Protein AF-A0A3D5KCJ1-F1 (afdb_monomer)

Mean predicted aligned error: 6.02 Å

Secondary structure (DSSP, 8-state):
-HHHHHHHHHHH-TT-SEEEEE-SS-EEEEE-TTS-EEEEPPP-TTSSSHHHHHHHHHTTS-HHHHHHHHHT---------S-HHHHHHHHHHHHHTT-

Radius of gyration: 19.07 Å; Cα contacts (8 Å, |Δi|>4): 95; chains: 1; bounding box: 41×24×51 Å

Nearest PDB structures (foldseek):
  1hux-assembly1_B  TM=5.803E-01  e=1.273E-05  Acidaminococcus fermentans
  5vni-assembly1_C  TM=2.608E-01  e=8.353E-01  Mus musculus
  9c3c-assembly1_n  TM=2.362E-01  e=4.400E-01  Oryctolagus cuniculus
  1ifq-assembly1_A  TM=3.107E-01  e=7.388E+00  Mus musculus
  5vnj-assembly1_C  TM=2.805E-01  e=4.717E+00  Mus musculus

Sequence (99 aa):
EVIACTHTVESYIPQTDVVIELGGEDAKITYFSGGLEQRMNGTCAGGTGAFIDQMAGLLQTDASGLNELAKSFKVIYPIASRCGVFAKTDIQPLINEGA

pLDDT: mean 88.86, std 6.13, range [71.94, 97.75]

Structure (mmCIF, N/CA/C/O backbone):
data_AF-A0A3D5KCJ1-F1
#
_entry.id   AF-A0A3D5KCJ1-F1
#
loop_
_atom_site.group_PDB
_atom_site.id
_atom_site.type_symbol
_atom_site.label_atom_id
_atom_site.label_alt_id
_atom_site.label_comp_id
_atom_site.label_asym_id
_atom_site.label_entity_id
_atom_site.label_seq_id
_atom_site.pdbx_PDB_ins_code
_atom_site.Cartn_x
_atom_site.Cartn_y
_atom_site.Cartn_z
_atom_site.occupancy
_atom_site.B_iso_or_equiv
_atom_site.auth_seq_id
_atom_site.auth_comp_id
_atom_site.auth_asym_id
_atom_site.auth_atom_id
_atom_site.pdbx_PDB_model_num
ATOM 1 N N . GLU A 1 1 ? -6.258 12.892 14.277 1.00 77.38 1 GLU A N 1
ATOM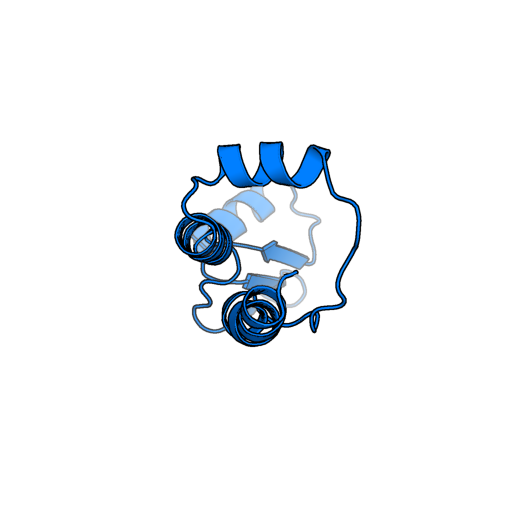 2 C CA . GLU A 1 1 ? -6.867 11.772 13.530 1.00 77.38 1 GLU A CA 1
ATOM 3 C C . GLU A 1 1 ? -7.410 10.685 14.453 1.00 77.38 1 GLU A C 1
ATOM 5 O O . GLU A 1 1 ? -8.613 10.485 14.464 1.00 77.38 1 GLU A O 1
ATOM 10 N N . VAL A 1 2 ? -6.571 10.058 15.285 1.00 83.88 2 VAL A N 1
ATOM 11 C CA . VAL A 1 2 ? -6.955 8.930 16.160 1.00 83.88 2 VAL A CA 1
ATOM 12 C C . VAL A 1 2 ? -8.209 9.200 17.006 1.00 83.88 2 VAL A C 1
ATOM 14 O O . VAL A 1 2 ? -9.176 8.459 16.906 1.00 83.88 2 VAL A O 1
ATOM 17 N N . ILE A 1 3 ? -8.251 10.312 17.751 1.00 89.44 3 ILE A N 1
ATOM 18 C CA . ILE A 1 3 ? -9.416 10.686 18.582 1.00 89.44 3 ILE A CA 1
ATOM 19 C C . ILE A 1 3 ? -10.697 10.824 17.743 1.00 89.44 3 ILE A C 1
ATOM 21 O O . ILE A 1 3 ? -11.771 10.412 18.172 1.00 89.44 3 ILE A O 1
ATOM 25 N N . ALA A 1 4 ? -10.590 11.388 16.537 1.00 92.94 4 ALA A N 1
ATOM 26 C CA . ALA A 1 4 ? -11.738 11.560 15.651 1.00 92.94 4 ALA A CA 1
ATOM 27 C C . ALA A 1 4 ? -12.249 10.208 15.127 1.00 92.94 4 ALA A C 1
ATOM 29 O O . ALA A 1 4 ? -13.461 10.003 15.053 1.00 92.94 4 ALA A O 1
ATOM 30 N N . CYS A 1 5 ? -11.340 9.278 14.814 1.00 92.50 5 CYS A N 1
ATOM 31 C CA . CYS A 1 5 ? -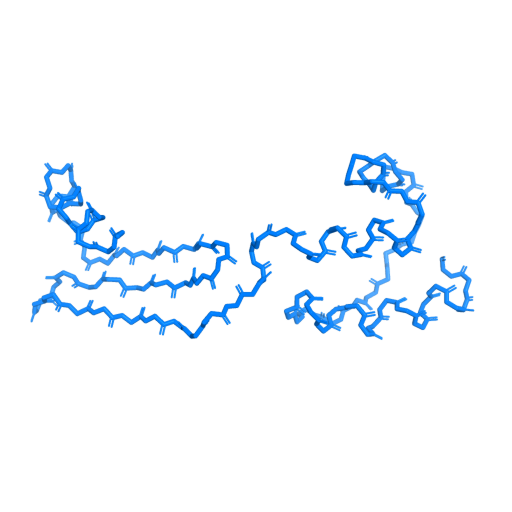11.691 7.917 14.417 1.00 92.50 5 CYS A CA 1
ATOM 32 C C . CYS A 1 5 ? -12.377 7.170 15.569 1.00 92.50 5 CYS A C 1
ATOM 34 O O . CYS A 1 5 ? -13.485 6.669 15.391 1.00 92.50 5 CYS A O 1
ATOM 36 N N . THR A 1 6 ? -11.797 7.207 16.775 1.00 92.94 6 THR A N 1
ATOM 37 C CA . THR A 1 6 ? -12.391 6.633 17.995 1.00 92.94 6 THR A CA 1
ATOM 38 C C . THR A 1 6 ? -13.809 7.153 18.229 1.00 92.94 6 THR A C 1
ATOM 40 O O . THR A 1 6 ? -14.742 6.359 18.299 1.00 92.94 6 THR A O 1
ATOM 43 N N . HIS A 1 7 ? -13.999 8.476 18.240 1.00 94.75 7 HIS A N 1
ATOM 44 C CA . HIS A 1 7 ? -15.317 9.078 18.454 1.00 94.75 7 HIS A CA 1
ATOM 45 C C . HIS A 1 7 ? -16.325 8.685 17.360 1.00 94.75 7 HIS A C 1
ATOM 47 O O . HIS A 1 7 ? -17.510 8.490 17.632 1.00 94.75 7 HIS A O 1
ATOM 53 N N . THR A 1 8 ? -15.879 8.572 16.106 1.00 96.00 8 THR A N 1
ATOM 54 C CA . THR A 1 8 ? -16.734 8.139 14.988 1.00 96.00 8 THR A CA 1
ATOM 55 C C . THR A 1 8 ? -17.194 6.697 15.187 1.00 96.00 8 THR A C 1
ATOM 57 O O . THR A 1 8 ? -18.379 6.403 15.048 1.00 96.00 8 THR A O 1
ATOM 60 N N . VAL A 1 9 ? -16.279 5.804 15.558 1.00 95.31 9 VAL A N 1
ATOM 61 C CA . VAL A 1 9 ? -16.572 4.384 15.787 1.00 95.31 9 VAL A CA 1
ATOM 62 C C . VAL A 1 9 ? -17.556 4.224 16.944 1.00 95.31 9 VAL A C 1
ATOM 64 O O . VAL A 1 9 ? -18.581 3.571 16.777 1.00 95.31 9 VAL A O 1
ATOM 67 N N . GLU A 1 10 ? -17.322 4.905 18.067 1.00 93.50 10 GLU A N 1
ATOM 68 C CA . GLU A 1 10 ? -18.232 4.897 19.221 1.00 93.50 10 GLU A CA 1
ATOM 69 C C . GLU A 1 10 ? -19.626 5.447 18.883 1.00 93.50 10 GLU A C 1
ATOM 71 O O . GLU A 1 10 ? -20.627 4.964 19.408 1.00 93.50 10 GLU A O 1
ATOM 76 N N . SER A 1 11 ? -19.709 6.437 17.989 1.00 96.81 11 SER A N 1
ATOM 77 C CA . SER A 1 11 ? -20.981 7.069 17.618 1.00 96.81 11 SER A CA 1
ATOM 78 C C . SER A 1 11 ? -21.801 6.244 16.623 1.00 96.81 11 SER A C 1
ATOM 80 O O . SER A 1 11 ? -23.026 6.209 16.722 1.00 96.81 11 SER A O 1
ATOM 82 N N . TYR A 1 12 ? -21.150 5.615 15.640 1.00 97.75 12 TYR A N 1
ATOM 83 C CA . TYR A 1 12 ? -21.837 4.998 14.497 1.00 97.75 12 TYR A CA 1
ATOM 84 C C . TYR A 1 12 ? -21.826 3.466 14.510 1.00 97.75 12 TYR A C 1
ATOM 86 O O . TYR A 1 12 ? -22.728 2.851 13.943 1.00 97.75 12 TYR A O 1
ATOM 94 N N . ILE A 1 13 ? -20.825 2.844 15.133 1.00 96.25 13 ILE A N 1
ATOM 95 C CA . ILE A 1 13 ? -20.621 1.387 15.165 1.00 96.25 13 ILE A CA 1
ATOM 96 C C . ILE A 1 13 ? -20.094 0.938 16.547 1.00 96.25 13 ILE A C 1
ATOM 98 O O . ILE A 1 13 ? -19.021 0.333 16.634 1.00 96.25 13 ILE A O 1
ATOM 102 N N . PRO A 1 14 ? -20.833 1.207 17.644 1.00 93.88 14 PRO A N 1
ATOM 103 C CA . PRO A 1 14 ? -20.362 1.019 19.025 1.00 93.88 14 PRO A CA 1
ATOM 104 C C . PRO A 1 14 ? -20.031 -0.433 19.404 1.00 93.88 14 PRO A C 1
ATOM 106 O O . PRO A 1 14 ? -19.352 -0.672 20.393 1.00 93.88 14 PRO A O 1
ATOM 109 N N . GLN A 1 15 ? -20.502 -1.411 18.630 1.00 94.62 15 GLN A N 1
ATOM 110 C CA . GLN A 1 15 ? -20.197 -2.832 18.800 1.00 94.62 15 GLN A CA 1
ATOM 111 C C . GLN A 1 15 ? -18.811 -3.242 18.269 1.00 94.62 15 GLN A C 1
ATOM 113 O O . GLN A 1 15 ? -18.489 -4.426 18.255 1.00 94.62 15 GLN A O 1
ATOM 118 N N . THR A 1 16 ? -18.024 -2.299 17.749 1.00 94.81 16 THR A N 1
ATOM 119 C CA . THR A 1 16 ? -16.709 -2.583 17.168 1.00 94.81 16 THR A CA 1
ATOM 120 C C . THR A 1 16 ? -15.684 -2.869 18.258 1.00 94.81 16 THR A C 1
ATOM 122 O O . THR A 1 16 ? -15.389 -2.002 19.072 1.00 94.81 16 THR A O 1
ATOM 125 N N . ASP A 1 17 ? -15.080 -4.058 18.232 1.00 94.31 17 ASP A N 1
ATOM 126 C CA . ASP A 1 17 ? -14.014 -4.420 19.173 1.00 94.31 17 ASP A CA 1
ATOM 127 C C . ASP A 1 17 ? -12.642 -3.873 18.758 1.00 94.31 17 ASP A C 1
ATOM 129 O O . ASP A 1 17 ? -11.830 -3.492 19.606 1.00 94.31 17 ASP A O 1
ATOM 133 N N . VAL A 1 18 ? -12.369 -3.867 17.447 1.00 95.12 18 VAL A N 1
ATOM 134 C CA . VAL A 1 18 ? -11.068 -3.511 16.871 1.00 95.12 18 VAL A CA 1
ATOM 135 C C . VAL A 1 18 ? -11.250 -2.760 15.559 1.00 95.12 18 VAL A C 1
ATOM 137 O O . VAL A 1 18 ? -11.988 -3.199 14.679 1.00 95.12 18 VAL A O 1
ATOM 140 N N . VAL A 1 19 ? -10.514 -1.663 15.403 1.00 95.12 19 VAL A N 1
ATOM 141 C CA . VAL A 1 19 ? -10.409 -0.906 14.154 1.00 95.12 19 VAL A CA 1
ATOM 142 C C . VAL A 1 19 ? -8.988 -1.022 13.627 1.00 95.12 19 VAL A C 1
ATOM 144 O O . VAL A 1 19 ? -8.037 -0.757 14.360 1.00 95.12 19 VAL A O 1
ATOM 147 N N . ILE A 1 20 ? -8.850 -1.417 12.361 1.00 94.06 20 ILE A N 1
ATOM 148 C CA . ILE A 1 20 ? -7.570 -1.460 11.648 1.00 94.06 20 ILE A CA 1
ATOM 149 C C . ILE A 1 20 ? -7.586 -0.354 10.601 1.00 94.06 20 ILE A C 1
ATOM 151 O O . ILE A 1 20 ? -8.380 -0.381 9.662 1.00 94.06 20 ILE A O 1
ATOM 155 N N . GLU A 1 21 ? -6.696 0.611 10.768 1.00 90.81 21 GLU A N 1
ATOM 156 C CA . GLU A 1 21 ? -6.530 1.746 9.872 1.00 90.81 21 GLU A CA 1
ATOM 157 C C . GLU A 1 21 ? -5.263 1.518 9.051 1.00 90.81 21 GLU A C 1
ATOM 159 O O . GLU A 1 21 ? -4.169 1.407 9.603 1.00 90.81 21 GLU A O 1
ATOM 164 N N . LEU A 1 22 ? -5.416 1.408 7.732 1.00 88.69 22 LEU A N 1
ATOM 165 C CA . LEU A 1 22 ? -4.311 1.243 6.788 1.00 88.69 22 LEU A CA 1
ATOM 166 C C . LEU A 1 22 ? -4.154 2.543 6.003 1.00 88.69 22 LEU A C 1
ATOM 168 O O . LEU A 1 22 ? -4.776 2.728 4.956 1.00 88.69 22 LEU A O 1
ATOM 172 N N . GLY A 1 23 ? -3.381 3.466 6.565 1.00 86.81 23 GLY A N 1
ATOM 173 C CA . GLY A 1 23 ? -3.096 4.758 5.964 1.00 86.81 23 GLY A CA 1
ATOM 174 C C . GLY A 1 23 ? -1.935 4.710 4.974 1.00 86.81 23 GLY A C 1
ATOM 175 O O . GLY A 1 23 ? -1.279 3.688 4.761 1.00 86.81 23 GLY A O 1
ATOM 176 N N . GLY A 1 24 ? -1.680 5.864 4.358 1.00 84.94 24 GLY A N 1
ATOM 177 C CA . GLY A 1 24 ? -0.540 6.035 3.463 1.00 84.94 24 GLY A CA 1
ATOM 178 C C . GLY A 1 24 ? 0.794 6.131 4.205 1.00 84.94 24 GLY A C 1
ATOM 179 O O . GLY A 1 24 ? 1.791 5.581 3.737 1.00 84.94 24 GLY A O 1
ATOM 180 N N . GLU A 1 25 ? 0.781 6.834 5.340 1.00 86.31 25 GLU A N 1
ATOM 181 C CA . GLU A 1 25 ? 1.944 7.151 6.175 1.00 86.31 25 GLU A CA 1
ATOM 182 C C . GLU A 1 25 ? 2.115 6.180 7.349 1.00 86.31 25 GLU A C 1
ATOM 184 O O . GLU A 1 25 ? 3.234 5.839 7.715 1.00 86.31 25 GLU A O 1
ATOM 189 N N . ASP A 1 26 ? 1.029 5.698 7.940 1.00 88.31 26 ASP A N 1
ATOM 190 C CA . ASP A 1 26 ? 1.072 4.760 9.055 1.00 88.31 26 ASP A CA 1
ATOM 191 C C . ASP A 1 26 ? -0.098 3.776 8.998 1.00 88.31 26 ASP A C 1
ATOM 193 O O . ASP A 1 26 ? -1.065 3.926 8.249 1.00 88.31 26 ASP A O 1
ATOM 197 N N . ALA A 1 27 ? 0.052 2.707 9.766 1.00 89.62 27 ALA A N 1
ATOM 198 C CA . ALA A 1 27 ? -0.963 1.715 10.022 1.00 89.62 27 ALA A CA 1
ATOM 199 C C . ALA A 1 27 ? -1.186 1.626 11.528 1.00 89.62 27 ALA A C 1
ATOM 201 O O . ALA A 1 27 ? -0.240 1.604 12.325 1.00 89.62 27 ALA A O 1
ATOM 202 N N . LYS A 1 28 ? -2.455 1.530 11.910 1.00 91.88 28 LYS A N 1
ATOM 203 C CA . LYS A 1 28 ? -2.890 1.589 13.302 1.00 91.88 28 LYS A CA 1
ATOM 204 C C . LYS A 1 28 ? -3.911 0.514 13.597 1.00 91.88 28 LYS A C 1
ATOM 206 O O . LYS A 1 28 ? -4.720 0.144 12.750 1.00 91.88 28 LYS A O 1
ATOM 211 N N . ILE A 1 29 ? -3.893 0.065 14.840 1.00 94.88 29 ILE A N 1
ATOM 212 C CA . ILE A 1 29 ? -4.901 -0.812 15.406 1.00 94.88 29 ILE A CA 1
ATOM 213 C C . ILE A 1 29 ? -5.405 -0.162 16.687 1.00 94.88 29 ILE A C 1
ATOM 215 O O . ILE A 1 29 ? -4.615 0.093 17.597 1.00 94.88 29 ILE A O 1
ATOM 219 N N . THR A 1 30 ? -6.707 0.094 16.750 1.00 94.75 30 THR A N 1
ATOM 220 C CA . THR A 1 30 ? -7.385 0.617 17.939 1.00 94.75 30 THR A CA 1
ATOM 221 C C . THR A 1 30 ? -8.278 -0.471 18.517 1.00 94.75 30 THR A C 1
ATOM 223 O O . THR A 1 30 ? -9.161 -0.970 17.823 1.00 94.75 30 THR A O 1
ATOM 226 N N . TYR A 1 31 ? -8.048 -0.831 19.776 1.00 94.69 31 TYR A N 1
ATOM 227 C CA . TYR A 1 31 ? -8.851 -1.779 20.542 1.00 94.69 31 TYR A CA 1
ATOM 228 C C . TYR A 1 31 ? -9.795 -1.009 21.465 1.00 94.69 31 TYR A C 1
ATOM 230 O O . TYR A 1 31 ? -9.376 -0.072 22.146 1.00 94.69 31 TYR A O 1
ATOM 238 N N . PHE A 1 32 ? -11.062 -1.415 21.483 1.00 91.69 32 PHE A N 1
ATOM 239 C CA . PHE A 1 32 ? -12.108 -0.809 22.313 1.00 91.69 32 PHE A CA 1
ATOM 240 C C . PHE A 1 32 ? -12.497 -1.707 23.498 1.00 91.69 32 PHE A C 1
ATOM 242 O O . PHE A 1 32 ? -12.983 -1.228 24.523 1.00 91.69 32 PHE A O 1
ATOM 249 N N . SER A 1 33 ? -12.250 -3.015 23.387 1.00 85.25 33 SER A N 1
ATOM 250 C CA . SER A 1 33 ? -12.512 -3.982 24.454 1.00 85.25 33 SER A CA 1
ATOM 251 C C . SER A 1 33 ? -11.416 -3.942 25.524 1.00 85.25 33 SER A C 1
ATOM 253 O O . SER A 1 33 ? -10.233 -4.046 25.213 1.00 85.25 33 SER A O 1
ATOM 255 N N . GLY A 1 34 ? -11.803 -3.808 26.798 1.00 81.19 34 GLY A N 1
ATOM 256 C CA . GLY A 1 34 ? -10.862 -3.750 27.929 1.00 81.19 34 GLY A CA 1
ATOM 257 C C . GLY A 1 34 ? -10.229 -2.374 28.186 1.00 81.19 34 GLY A C 1
ATOM 258 O O . GLY A 1 34 ? -9.372 -2.260 29.060 1.00 81.19 34 GLY A O 1
ATOM 259 N N . GLY A 1 35 ? -10.683 -1.336 27.477 1.00 79.69 35 GLY A N 1
ATOM 260 C CA . GLY A 1 35 ? -10.152 0.026 27.535 1.00 79.69 35 GLY A CA 1
ATOM 261 C C . GLY A 1 35 ? -9.576 0.464 26.188 1.00 79.69 35 GLY A C 1
ATOM 262 O O . GLY A 1 35 ? -9.273 -0.368 25.338 1.00 79.69 35 GLY A O 1
ATOM 263 N N . LEU A 1 36 ? -9.439 1.777 25.989 1.00 83.50 36 LEU A N 1
ATOM 264 C CA . LEU A 1 36 ? -8.901 2.329 24.745 1.00 83.50 36 LEU A CA 1
ATOM 265 C C . LEU A 1 36 ? -7.386 2.073 24.665 1.00 83.50 36 LEU A C 1
ATOM 267 O O . LEU A 1 36 ? -6.606 2.744 25.342 1.00 83.50 36 LEU A O 1
ATOM 271 N N . GLU A 1 37 ? -6.975 1.124 23.823 1.00 91.06 37 GLU A N 1
ATOM 272 C CA . GLU A 1 37 ? -5.568 0.825 23.516 1.00 91.06 37 GLU A CA 1
ATOM 273 C C . GLU A 1 37 ? -5.299 1.042 22.024 1.00 91.06 37 GLU A C 1
ATOM 275 O O . GLU A 1 37 ? -6.096 0.657 21.169 1.00 91.06 37 GLU A O 1
ATOM 280 N N . GLN A 1 38 ? -4.153 1.642 21.695 1.00 90.19 38 GLN A N 1
ATOM 281 C CA . GLN A 1 38 ? -3.755 1.939 20.320 1.00 90.19 38 GLN A CA 1
ATOM 282 C C . GLN A 1 38 ? -2.341 1.436 20.050 1.00 90.19 38 GLN A C 1
ATOM 284 O O . GLN A 1 38 ? -1.427 1.643 20.849 1.00 90.19 38 GLN A O 1
ATOM 289 N N . ARG A 1 39 ? -2.152 0.809 18.889 1.00 92.38 39 ARG A N 1
ATOM 290 C CA . ARG A 1 39 ? -0.846 0.384 18.381 1.00 92.38 39 ARG A CA 1
ATOM 291 C C . ARG A 1 39 ? -0.646 0.951 16.993 1.00 92.38 39 ARG A C 1
ATOM 293 O O . ARG A 1 39 ? -1.496 0.759 16.133 1.00 92.38 39 ARG A O 1
ATOM 300 N N . MET A 1 40 ? 0.481 1.613 16.778 1.00 91.50 40 MET A N 1
ATOM 301 C CA . MET A 1 40 ? 0.825 2.245 15.509 1.00 91.50 40 MET A CA 1
ATOM 302 C C . MET A 1 40 ? 2.252 1.859 15.134 1.00 91.50 40 MET A C 1
ATOM 304 O O . MET A 1 40 ? 3.114 1.746 16.011 1.00 91.50 40 MET A O 1
ATOM 308 N N . ASN A 1 41 ? 2.504 1.618 13.851 1.00 87.56 41 ASN A N 1
ATOM 309 C CA . ASN A 1 41 ? 3.875 1.497 13.369 1.00 87.56 41 ASN A CA 1
ATOM 310 C C . ASN A 1 41 ? 4.548 2.883 13.297 1.00 87.56 41 ASN A C 1
ATOM 312 O O . ASN A 1 41 ? 3.918 3.922 13.474 1.00 87.56 41 ASN A O 1
ATOM 316 N N . GLY A 1 42 ? 5.860 2.900 13.060 1.00 85.56 42 GLY A N 1
ATOM 317 C CA . GLY A 1 42 ? 6.531 4.142 12.681 1.00 85.56 42 GLY A CA 1
ATOM 318 C C . GLY A 1 42 ? 6.111 4.589 11.279 1.00 85.56 42 GLY A C 1
ATOM 319 O O . GLY A 1 42 ? 5.709 3.755 10.463 1.00 85.56 42 GLY A O 1
ATOM 320 N N . THR A 1 43 ? 6.273 5.883 10.998 1.00 83.44 43 THR A N 1
ATOM 321 C CA . THR A 1 43 ? 6.036 6.481 9.679 1.00 83.44 43 THR A CA 1
ATOM 322 C C . THR A 1 43 ? 6.690 5.655 8.565 1.00 83.44 43 THR A C 1
ATOM 324 O O . THR A 1 43 ? 7.895 5.394 8.562 1.00 83.44 43 THR A O 1
ATOM 327 N N . CYS A 1 44 ? 5.871 5.242 7.607 1.00 80.00 44 CYS A N 1
ATOM 328 C CA . CYS A 1 44 ? 6.179 4.402 6.467 1.00 80.00 44 CYS A CA 1
ATOM 329 C C . CYS A 1 44 ? 5.571 5.031 5.211 1.00 80.00 44 CYS A C 1
ATOM 331 O O . CYS A 1 44 ? 4.367 5.205 5.113 1.00 80.00 44 CYS A O 1
ATOM 333 N N . ALA A 1 45 ? 6.377 5.294 4.186 1.00 77.56 45 ALA A N 1
ATOM 334 C CA . ALA A 1 45 ? 5.878 5.823 2.912 1.00 77.56 45 ALA A CA 1
ATOM 335 C C . ALA A 1 45 ? 5.256 4.742 1.997 1.00 77.56 45 ALA A C 1
ATOM 337 O O . ALA A 1 45 ? 5.101 4.953 0.796 1.00 77.56 45 ALA A O 1
ATOM 338 N N . GLY A 1 46 ? 4.963 3.552 2.532 1.00 76.88 46 GLY A N 1
ATOM 339 C CA . GLY A 1 46 ? 4.532 2.400 1.742 1.00 76.88 46 GLY A CA 1
ATOM 340 C C . GLY A 1 46 ? 3.182 2.604 1.052 1.00 76.88 46 GLY A C 1
ATOM 341 O O . GLY A 1 46 ? 2.996 2.101 -0.053 1.00 76.88 46 GLY A O 1
ATOM 342 N N . GLY A 1 47 ? 2.264 3.350 1.674 1.00 79.69 47 GLY A N 1
ATOM 343 C CA . GLY A 1 47 ? 0.914 3.568 1.155 1.00 79.69 47 GLY A CA 1
ATOM 344 C C . GLY A 1 47 ? 0.674 4.948 0.536 1.00 79.69 47 GLY A C 1
ATOM 345 O O . GLY A 1 47 ? -0.417 5.192 0.033 1.00 79.69 47 GLY A O 1
ATOM 346 N N . THR A 1 48 ? 1.651 5.863 0.545 1.00 88.00 48 THR A N 1
ATOM 347 C CA . THR A 1 48 ? 1.476 7.232 0.008 1.00 88.00 48 THR A CA 1
ATOM 348 C C . THR A 1 48 ? 1.425 7.292 -1.518 1.00 88.00 48 THR A C 1
ATOM 350 O O . THR A 1 48 ? 1.124 8.340 -2.079 1.00 88.00 48 THR A O 1
ATOM 353 N N . GLY A 1 49 ? 1.756 6.191 -2.197 1.00 87.50 49 GLY A N 1
ATOM 354 C CA . GLY A 1 49 ? 1.921 6.150 -3.650 1.00 87.50 49 GLY A CA 1
ATOM 355 C C . GLY A 1 49 ? 3.330 6.514 -4.127 1.00 87.50 49 GLY A C 1
ATOM 356 O O . GLY A 1 49 ? 3.633 6.290 -5.294 1.00 87.50 49 GLY A O 1
ATOM 357 N N . ALA A 1 50 ? 4.236 6.942 -3.237 1.00 87.88 50 ALA A N 1
ATOM 358 C CA . ALA A 1 50 ? 5.597 7.350 -3.606 1.00 87.88 50 ALA A CA 1
ATOM 359 C C . ALA A 1 50 ? 6.380 6.270 -4.376 1.00 87.88 50 ALA A C 1
ATOM 361 O O . ALA A 1 50 ? 7.209 6.583 -5.228 1.00 87.88 50 ALA A O 1
ATOM 362 N N . PHE A 1 51 ? 6.114 4.988 -4.105 1.00 87.25 51 PHE A N 1
ATOM 363 C CA . PHE A 1 51 ? 6.693 3.893 -4.883 1.00 87.25 51 PHE A CA 1
ATOM 364 C C . PHE A 1 51 ? 6.248 3.920 -6.354 1.00 87.25 51 PHE A C 1
ATOM 366 O O . PHE A 1 51 ? 7.082 3.759 -7.241 1.00 87.25 51 PHE A O 1
ATOM 373 N N . ILE A 1 52 ? 4.961 4.161 -6.618 1.00 91.00 52 ILE A N 1
ATOM 374 C CA . ILE A 1 52 ? 4.410 4.255 -7.977 1.00 91.00 52 ILE A CA 1
ATOM 375 C C . ILE A 1 52 ? 5.073 5.422 -8.715 1.00 91.00 52 ILE A C 1
ATOM 377 O O . ILE A 1 52 ? 5.537 5.234 -9.836 1.00 91.00 52 ILE A O 1
ATOM 381 N N . ASP A 1 53 ? 5.218 6.579 -8.065 1.00 91.44 53 ASP A N 1
ATOM 382 C CA . ASP A 1 53 ? 5.887 7.748 -8.651 1.00 91.44 53 ASP A CA 1
ATOM 383 C C . ASP A 1 53 ? 7.359 7.470 -8.980 1.00 91.44 53 ASP A C 1
ATOM 385 O O . ASP A 1 53 ? 7.849 7.811 -10.059 1.00 91.44 53 ASP A O 1
ATOM 389 N N . GLN A 1 54 ? 8.077 6.802 -8.072 1.00 89.56 54 GLN A N 1
ATOM 390 C CA . GLN A 1 54 ? 9.465 6.409 -8.315 1.00 89.56 54 GLN A CA 1
ATOM 391 C C . GLN A 1 54 ? 9.593 5.439 -9.490 1.00 89.56 54 GLN A C 1
ATOM 393 O O . GLN A 1 54 ? 10.537 5.561 -10.274 1.00 89.56 54 GLN A O 1
ATOM 398 N N . MET A 1 55 ? 8.662 4.492 -9.622 1.00 91.50 55 MET A N 1
ATOM 399 C CA . MET A 1 55 ? 8.656 3.542 -10.730 1.00 91.50 55 MET A CA 1
ATOM 400 C C . MET A 1 55 ? 8.280 4.196 -12.058 1.00 91.50 55 MET A C 1
ATOM 402 O O . MET A 1 55 ? 8.899 3.895 -13.078 1.00 91.50 55 MET A O 1
ATOM 406 N N . ALA A 1 56 ? 7.328 5.127 -12.042 1.00 93.81 56 ALA A N 1
ATOM 407 C CA . ALA A 1 56 ? 6.944 5.912 -13.205 1.00 93.81 56 ALA A CA 1
ATOM 408 C C . ALA A 1 56 ? 8.137 6.722 -13.728 1.00 93.81 56 ALA A C 1
ATOM 410 O O . ALA A 1 56 ? 8.491 6.614 -14.900 1.00 93.81 56 ALA A O 1
ATOM 411 N N . GLY A 1 57 ? 8.841 7.429 -12.837 1.00 93.06 57 GLY A N 1
ATOM 412 C CA . GLY A 1 57 ? 10.057 8.161 -13.192 1.00 93.06 57 GLY A CA 1
ATOM 413 C C . GLY A 1 57 ? 11.171 7.258 -13.729 1.00 93.06 57 GLY A C 1
AT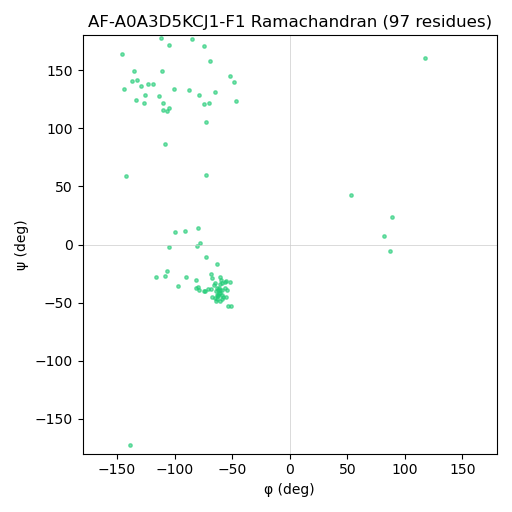OM 414 O O . GLY A 1 57 ? 11.841 7.622 -14.695 1.00 93.06 57 GLY A O 1
ATOM 415 N N . LEU A 1 58 ? 11.346 6.062 -13.153 1.00 91.19 58 LEU A N 1
ATOM 416 C CA . LEU A 1 58 ? 12.342 5.094 -13.622 1.00 91.19 58 LEU A CA 1
ATOM 417 C C . LEU A 1 58 ? 12.061 4.614 -15.054 1.00 91.19 58 LEU A C 1
ATOM 419 O O . LEU A 1 58 ? 12.993 4.451 -15.837 1.00 91.19 58 LEU A O 1
ATOM 423 N N . LEU A 1 59 ? 10.785 4.438 -15.398 1.00 91.56 59 LEU A N 1
ATOM 424 C CA . LEU A 1 59 ? 10.319 4.042 -16.730 1.00 91.56 59 LEU A CA 1
ATOM 425 C C . LEU A 1 59 ? 10.010 5.241 -17.646 1.00 91.56 59 LEU A C 1
ATOM 427 O O . LEU A 1 59 ? 9.422 5.061 -18.709 1.00 91.56 59 LEU A O 1
ATOM 431 N N . GLN A 1 60 ? 10.417 6.454 -17.251 1.00 93.69 60 GLN A N 1
ATOM 432 C CA . GLN A 1 60 ? 10.217 7.701 -18.002 1.00 93.69 60 GLN A CA 1
ATOM 433 C C . GLN A 1 60 ? 8.754 7.947 -18.404 1.00 93.69 60 GLN A C 1
ATOM 435 O O . GLN A 1 60 ? 8.446 8.362 -19.521 1.00 93.69 60 GLN A O 1
ATOM 440 N N . THR A 1 61 ? 7.840 7.688 -17.475 1.00 95.50 61 THR A N 1
ATOM 441 C CA . THR A 1 61 ? 6.399 7.855 -17.651 1.00 95.50 61 THR A CA 1
ATOM 442 C C . THR A 1 61 ? 5.762 8.475 -16.400 1.00 95.50 61 THR A C 1
ATOM 444 O O . THR A 1 61 ? 6.465 8.899 -15.483 1.00 95.50 61 THR A O 1
ATOM 447 N N . ASP A 1 62 ? 4.434 8.551 -16.359 1.00 96.69 62 ASP A N 1
ATOM 448 C CA . ASP A 1 62 ? 3.658 8.926 -15.174 1.00 96.69 62 ASP A CA 1
ATOM 449 C C . ASP A 1 62 ? 2.846 7.727 -14.637 1.00 96.69 62 ASP A C 1
ATOM 451 O O . ASP A 1 62 ? 2.869 6.627 -15.197 1.00 96.69 62 ASP A O 1
ATOM 455 N N . ALA A 1 63 ? 2.124 7.915 -13.529 1.00 94.31 63 ALA A N 1
ATOM 456 C CA . ALA A 1 63 ? 1.319 6.848 -12.932 1.00 94.31 63 ALA A CA 1
ATOM 457 C C . ALA A 1 63 ? 0.250 6.284 -13.893 1.00 94.31 63 ALA A C 1
ATOM 459 O O . ALA A 1 63 ? -0.042 5.088 -13.858 1.00 94.31 63 ALA A O 1
ATOM 460 N N . SER A 1 64 ? -0.310 7.115 -14.779 1.00 96.31 64 SER A N 1
ATOM 461 C CA . SER A 1 64 ? -1.285 6.661 -15.780 1.00 96.31 64 SER A CA 1
ATOM 462 C C . SER A 1 64 ? -0.601 5.861 -16.886 1.00 96.31 64 SER A C 1
ATOM 464 O O . SER A 1 64 ? -1.106 4.826 -17.316 1.00 96.31 64 SER A O 1
ATOM 466 N N . GLY A 1 65 ? 0.580 6.294 -17.315 1.00 96.50 65 GLY A N 1
ATOM 467 C CA . GLY A 1 65 ? 1.388 5.609 -18.307 1.00 96.50 65 GLY A CA 1
ATOM 468 C C . GLY A 1 65 ? 1.896 4.254 -17.821 1.00 96.50 65 GLY A C 1
ATOM 469 O O . GLY A 1 65 ? 1.884 3.310 -18.607 1.00 96.50 65 GLY A O 1
ATOM 470 N N . LEU A 1 66 ? 2.211 4.091 -16.528 1.00 94.50 66 LEU A N 1
ATOM 471 C CA . LEU A 1 66 ? 2.461 2.763 -15.945 1.00 94.50 66 LEU A CA 1
ATOM 472 C C . LEU A 1 66 ? 1.283 1.810 -16.177 1.00 94.50 66 LEU A C 1
ATOM 474 O O . LEU A 1 66 ? 1.489 0.665 -16.582 1.00 94.50 66 LEU A O 1
ATOM 478 N N . ASN A 1 67 ? 0.053 2.280 -15.954 1.00 94.88 67 ASN A N 1
ATOM 479 C CA . ASN A 1 67 ? -1.150 1.481 -16.176 1.00 94.88 67 ASN A CA 1
ATOM 480 C C . ASN A 1 67 ? -1.326 1.113 -17.657 1.00 94.88 67 ASN A C 1
ATOM 482 O O . ASN A 1 67 ? -1.680 -0.023 -17.968 1.00 94.88 67 ASN A O 1
ATOM 486 N N . GLU A 1 68 ? -1.045 2.035 -18.580 1.00 95.94 68 GLU A N 1
ATOM 487 C CA . GLU A 1 68 ? -1.107 1.745 -20.017 1.00 95.94 68 GLU A CA 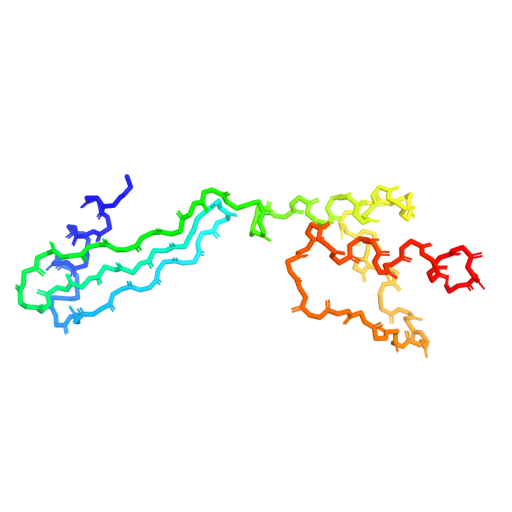1
ATOM 488 C C . GLU A 1 68 ? -0.028 0.751 -20.465 1.00 95.94 68 GLU A C 1
ATOM 490 O O . GLU A 1 68 ? -0.344 -0.218 -21.159 1.00 95.94 68 GLU A O 1
ATOM 495 N N . LEU A 1 69 ? 1.223 0.928 -20.026 1.00 92.19 69 LEU A N 1
ATOM 496 C CA . LEU A 1 69 ? 2.323 0.003 -20.314 1.00 92.19 69 LEU A CA 1
ATOM 497 C C . LEU A 1 69 ? 1.993 -1.409 -19.810 1.00 92.19 69 LEU A C 1
ATOM 499 O O . LEU A 1 69 ? 2.125 -2.384 -20.558 1.00 92.19 69 LEU A O 1
ATOM 503 N N . ALA A 1 70 ? 1.474 -1.506 -18.582 1.00 93.38 70 ALA A N 1
ATOM 504 C CA . ALA A 1 70 ? 1.113 -2.767 -17.947 1.00 93.38 70 ALA A CA 1
ATOM 505 C C . ALA A 1 70 ? 0.061 -3.569 -18.731 1.00 93.38 70 ALA A C 1
ATOM 507 O O . ALA A 1 70 ? 0.123 -4.794 -18.721 1.00 93.38 70 ALA A O 1
ATOM 508 N N . LYS A 1 71 ? -0.864 -2.936 -19.472 1.00 95.75 71 LYS A N 1
ATOM 509 C CA . LYS A 1 71 ? -1.879 -3.658 -20.278 1.00 95.75 71 LYS A CA 1
ATOM 510 C C . LYS A 1 71 ? -1.272 -4.565 -21.346 1.00 95.75 71 LYS A C 1
ATOM 512 O O . LYS A 1 71 ? -1.892 -5.547 -21.746 1.00 95.75 71 LYS A O 1
ATOM 517 N N . SER A 1 72 ? -0.082 -4.221 -21.830 1.00 90.56 72 SER A N 1
ATOM 518 C CA . SER A 1 72 ? 0.600 -4.930 -22.916 1.00 90.56 72 SER A CA 1
ATOM 519 C C . SER A 1 72 ? 1.679 -5.908 -22.438 1.00 90.56 72 SER A C 1
ATOM 521 O O . SER A 1 72 ? 2.431 -6.426 -23.269 1.00 90.56 72 SER A O 1
ATOM 523 N N . PHE A 1 73 ? 1.743 -6.183 -21.125 1.00 91.62 73 PHE A N 1
ATOM 524 C CA . PHE A 1 73 ? 2.772 -7.030 -20.524 1.00 91.62 73 PHE A CA 1
ATOM 525 C C . PHE A 1 73 ? 2.893 -8.395 -21.222 1.00 91.62 73 PHE A C 1
ATOM 527 O O . PHE A 1 73 ? 1.913 -8.984 -21.688 1.00 91.62 73 PHE A O 1
ATOM 534 N N . LYS A 1 74 ? 4.124 -8.906 -21.296 1.00 91.12 74 LYS A N 1
ATOM 535 C CA . LYS A 1 74 ? 4.431 -10.226 -21.877 1.00 91.12 74 LYS A CA 1
ATOM 536 C C . LYS A 1 74 ? 4.998 -11.206 -20.862 1.00 91.12 74 LYS A C 1
ATOM 538 O O . LYS A 1 74 ? 4.811 -12.409 -21.014 1.00 91.12 74 LYS A O 1
ATOM 543 N N . VAL A 1 75 ? 5.671 -10.691 -19.840 1.00 90.00 75 VAL A N 1
ATOM 544 C CA . VAL A 1 75 ? 6.371 -11.469 -18.821 1.00 90.00 75 VAL A CA 1
ATOM 545 C C . VAL A 1 75 ? 6.080 -10.843 -17.461 1.00 90.00 75 VAL A C 1
ATOM 547 O O . VAL A 1 75 ? 6.004 -9.622 -17.343 1.00 90.00 75 VAL A O 1
ATOM 550 N N . ILE A 1 76 ? 5.892 -11.684 -16.444 1.00 90.31 76 ILE A N 1
ATOM 551 C CA . ILE A 1 76 ? 5.786 -11.261 -15.045 1.00 90.31 76 ILE A CA 1
ATOM 552 C C . ILE A 1 76 ? 7.088 -11.660 -14.363 1.00 90.31 76 ILE A C 1
ATOM 554 O O . ILE A 1 76 ? 7.382 -12.849 -14.237 1.00 90.31 76 ILE A O 1
ATOM 558 N N . TYR A 1 77 ? 7.859 -10.669 -13.929 1.00 87.50 77 TYR A N 1
ATOM 559 C CA . TYR A 1 77 ? 9.098 -10.905 -13.202 1.00 87.50 77 TYR A CA 1
ATOM 560 C C . TYR A 1 77 ? 8.817 -11.030 -11.700 1.00 87.50 77 TYR A C 1
ATOM 562 O O . TYR A 1 77 ? 8.090 -10.201 -11.144 1.00 87.50 77 TY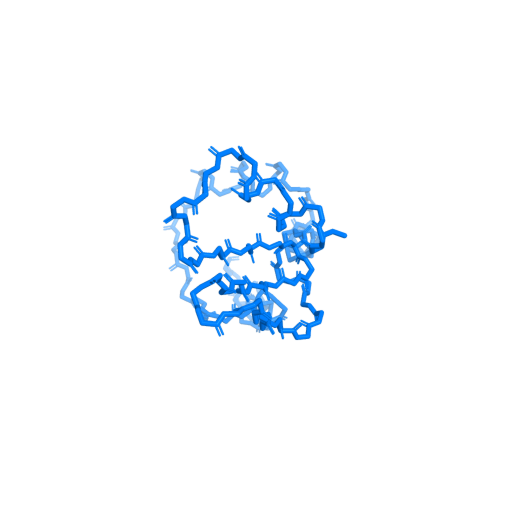R A O 1
ATOM 570 N N . PRO A 1 78 ? 9.372 -12.046 -11.020 1.00 84.31 78 PRO A N 1
ATOM 571 C CA . PRO A 1 78 ? 9.245 -12.157 -9.578 1.00 84.31 78 PRO A CA 1
ATOM 572 C C . PRO A 1 78 ? 10.080 -11.063 -8.905 1.00 84.31 78 PRO A C 1
ATOM 574 O O . PRO A 1 78 ? 11.295 -11.005 -9.070 1.00 84.31 78 PRO A O 1
ATOM 577 N N . ILE A 1 79 ? 9.421 -10.225 -8.111 1.00 85.50 79 ILE A N 1
ATOM 578 C CA . ILE A 1 79 ? 10.060 -9.285 -7.183 1.00 85.50 79 ILE A CA 1
ATOM 579 C C . ILE A 1 79 ? 9.774 -9.745 -5.756 1.00 85.50 79 ILE A C 1
ATOM 581 O O . ILE A 1 79 ? 8.731 -10.359 -5.502 1.00 85.50 79 ILE A O 1
ATOM 585 N N . ALA A 1 80 ? 10.672 -9.481 -4.806 1.00 79.12 80 ALA A N 1
ATOM 586 C CA . ALA A 1 80 ? 10.384 -9.839 -3.427 1.00 79.12 80 ALA A CA 1
ATOM 587 C C . ALA A 1 80 ? 9.191 -9.001 -2.939 1.00 79.12 80 ALA A C 1
ATOM 589 O O . ALA A 1 80 ? 9.177 -7.781 -3.095 1.00 79.12 80 ALA A O 1
ATOM 590 N N . SER A 1 81 ? 8.187 -9.640 -2.328 1.00 71.94 81 SER A N 1
ATOM 591 C CA . SER A 1 81 ? 6.996 -8.978 -1.766 1.00 71.94 81 SER A CA 1
ATOM 592 C C . SER A 1 81 ? 7.330 -8.202 -0.483 1.00 71.94 81 SER A C 1
ATOM 594 O O . SER A 1 81 ? 6.848 -8.507 0.606 1.00 71.94 81 SER A O 1
ATOM 596 N N . ARG A 1 82 ? 8.234 -7.230 -0.603 1.00 75.50 82 ARG A N 1
ATOM 597 C CA . ARG A 1 82 ? 8.716 -6.340 0.454 1.00 75.50 82 ARG A CA 1
ATOM 598 C C . ARG A 1 82 ? 8.089 -4.954 0.280 1.00 75.50 82 ARG A C 1
ATOM 600 O O . ARG A 1 82 ? 7.437 -4.678 -0.722 1.00 75.50 82 ARG A O 1
ATOM 607 N N . CYS A 1 83 ? 8.296 -4.074 1.263 1.00 79.44 83 CYS A N 1
ATOM 608 C CA . CYS A 1 83 ? 7.907 -2.663 1.163 1.00 79.44 83 CYS A CA 1
ATOM 609 C C . CYS A 1 83 ? 8.387 -2.064 -0.172 1.00 79.44 83 CYS A C 1
ATOM 611 O O . CYS A 1 83 ? 9.515 -2.340 -0.585 1.00 79.44 83 CYS A O 1
ATOM 613 N N . GLY A 1 84 ? 7.559 -1.233 -0.821 1.00 75.25 84 GLY A N 1
ATOM 614 C CA . GLY A 1 84 ? 7.866 -0.631 -2.128 1.00 75.25 84 GLY A CA 1
ATOM 615 C C . GLY A 1 84 ? 9.232 0.067 -2.176 1.00 75.25 84 GLY A C 1
ATOM 616 O O . GLY A 1 84 ? 9.941 -0.013 -3.175 1.00 75.25 84 GLY A O 1
ATOM 617 N N . VAL A 1 85 ? 9.676 0.635 -1.050 1.00 73.00 85 VAL A N 1
ATOM 618 C 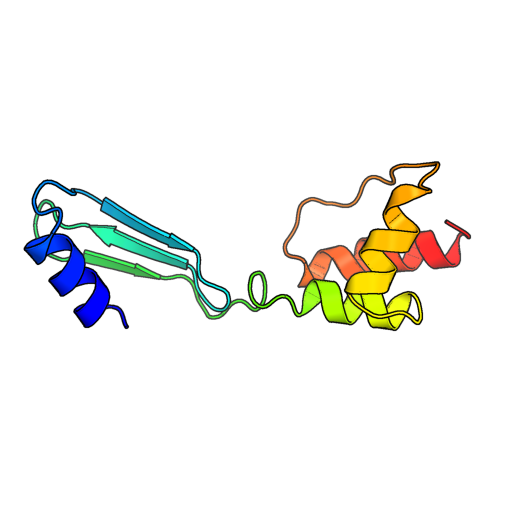CA . VAL A 1 85 ? 11.021 1.215 -0.886 1.00 73.00 85 VAL A CA 1
ATOM 619 C C . VAL A 1 85 ? 12.137 0.222 -1.249 1.00 73.00 85 VAL A C 1
ATOM 621 O O . VAL A 1 85 ? 13.120 0.604 -1.879 1.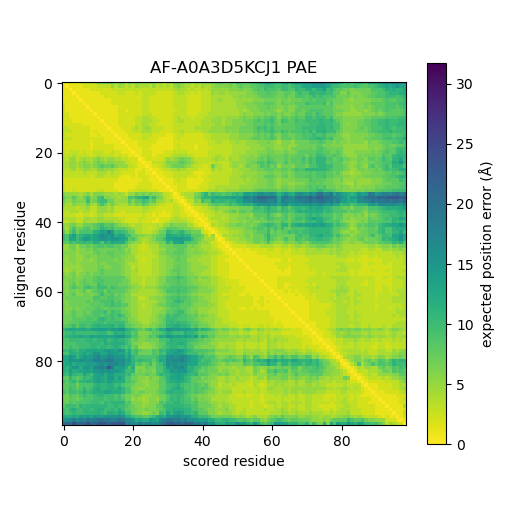00 73.00 85 VAL A O 1
ATOM 624 N N . PHE A 1 86 ? 11.978 -1.053 -0.889 1.00 77.88 86 PHE A N 1
ATOM 625 C CA . PHE A 1 86 ? 12.924 -2.120 -1.221 1.00 77.88 86 PHE A CA 1
ATOM 626 C C . PHE A 1 86 ? 12.600 -2.801 -2.548 1.00 77.88 86 PHE A C 1
ATOM 628 O O . PHE A 1 86 ? 13.511 -3.261 -3.218 1.00 77.88 86 PHE A O 1
ATOM 635 N N . ALA A 1 87 ? 11.338 -2.835 -2.980 1.00 84.44 87 ALA A N 1
ATOM 636 C CA . ALA A 1 87 ? 10.984 -3.433 -4.269 1.00 84.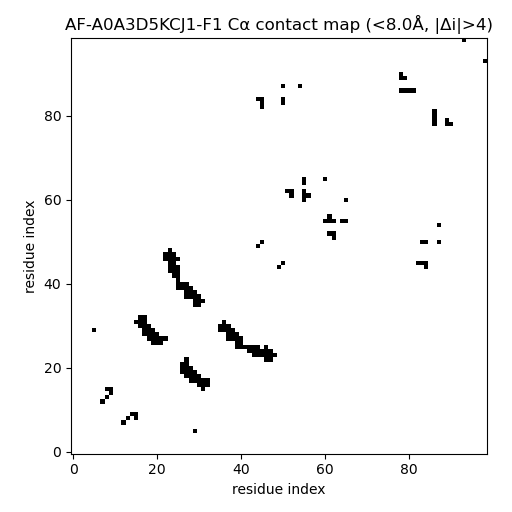44 87 ALA A CA 1
ATOM 637 C C . ALA A 1 87 ? 11.755 -2.788 -5.439 1.00 84.44 87 ALA A C 1
ATOM 639 O O . ALA A 1 87 ? 12.147 -3.470 -6.382 1.00 84.44 87 ALA A O 1
ATOM 640 N N . LYS A 1 88 ? 12.073 -1.489 -5.346 1.00 84.62 88 LYS A N 1
ATOM 641 C CA . LYS A 1 88 ? 12.911 -0.794 -6.335 1.00 84.62 88 LYS A CA 1
ATOM 642 C C . LYS A 1 88 ? 14.285 -1.449 -6.539 1.00 84.62 88 LYS A C 1
ATOM 644 O O . LYS A 1 88 ? 14.770 -1.481 -7.669 1.00 84.62 88 LYS A O 1
ATOM 649 N N . THR A 1 89 ? 14.921 -1.964 -5.481 1.00 85.62 89 TH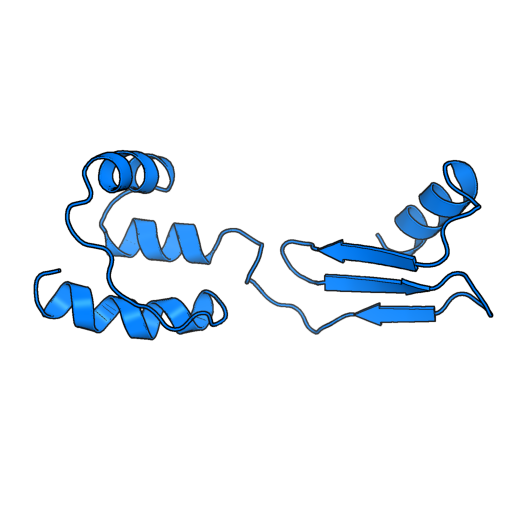R A N 1
ATOM 650 C CA . THR A 1 89 ? 16.247 -2.596 -5.607 1.00 85.62 89 THR A CA 1
ATOM 651 C C . THR A 1 89 ? 16.194 -3.908 -6.378 1.00 85.62 89 THR A C 1
ATOM 653 O O . THR A 1 89 ? 17.189 -4.270 -6.994 1.00 85.62 89 THR A O 1
ATOM 656 N N . ASP A 1 90 ? 15.039 -4.575 -6.389 1.00 86.69 90 ASP A N 1
ATOM 657 C CA . ASP A 1 90 ? 14.829 -5.803 -7.158 1.00 86.69 90 ASP A CA 1
ATOM 658 C C . ASP A 1 90 ? 14.519 -5.496 -8.633 1.00 86.69 90 ASP A C 1
ATOM 660 O O . ASP A 1 90 ? 14.885 -6.266 -9.516 1.00 86.69 90 ASP A O 1
ATOM 664 N N . ILE A 1 91 ? 13.876 -4.357 -8.919 1.00 88.81 91 ILE A N 1
ATOM 665 C CA . ILE A 1 91 ? 13.454 -3.985 -10.280 1.00 88.81 91 ILE A CA 1
ATOM 666 C C . ILE A 1 91 ? 14.608 -3.414 -11.116 1.00 88.81 91 ILE A C 1
ATOM 668 O O . ILE A 1 91 ? 14.692 -3.674 -12.314 1.00 88.81 91 ILE A O 1
ATOM 672 N N . GLN A 1 92 ? 15.516 -2.644 -10.510 1.00 88.62 92 GLN A N 1
ATOM 673 C CA . GLN A 1 92 ? 16.598 -1.988 -11.256 1.00 88.62 92 GLN A CA 1
ATOM 674 C C . GLN A 1 92 ? 17.509 -2.969 -12.030 1.00 88.62 92 GLN A C 1
ATOM 676 O O . GLN A 1 92 ? 17.813 -2.676 -13.188 1.00 88.62 92 GLN A O 1
ATOM 681 N N . PRO A 1 93 ? 17.941 -4.114 -11.461 1.00 90.31 93 PRO A N 1
ATOM 682 C CA . PRO A 1 93 ? 18.710 -5.115 -12.199 1.00 90.31 93 PRO A CA 1
ATOM 683 C C . PRO A 1 93 ? 17.939 -5.696 -13.385 1.00 90.31 93 PRO A C 1
ATOM 685 O O . PRO A 1 93 ? 18.508 -5.804 -14.464 1.00 90.31 93 PRO A O 1
ATOM 688 N N . LEU A 1 94 ? 16.642 -5.979 -13.215 1.00 89.44 94 LEU A N 1
ATOM 689 C CA . LEU A 1 94 ? 15.796 -6.515 -14.285 1.00 89.44 94 LEU A CA 1
ATOM 690 C C . LEU A 1 94 ? 15.765 -5.567 -15.491 1.00 89.44 94 LEU A C 1
ATOM 692 O O . LEU A 1 94 ? 16.002 -5.995 -16.616 1.00 89.44 94 LEU A O 1
ATOM 696 N N . ILE A 1 95 ? 15.566 -4.268 -15.250 1.00 88.38 95 ILE A N 1
ATOM 697 C CA . ILE A 1 95 ? 15.594 -3.249 -16.314 1.00 88.38 95 ILE A CA 1
ATOM 698 C C . ILE A 1 95 ? 16.966 -3.215 -17.003 1.00 88.38 95 ILE A C 1
ATOM 700 O O . ILE A 1 95 ? 17.049 -3.132 -18.227 1.00 88.38 95 ILE A O 1
ATOM 704 N N . ASN A 1 96 ? 18.058 -3.309 -16.239 1.00 87.94 96 ASN A N 1
ATOM 705 C CA . ASN A 1 96 ? 19.413 -3.297 -16.798 1.00 87.94 96 ASN A CA 1
ATOM 706 C C . ASN A 1 96 ? 19.721 -4.548 -17.644 1.00 87.94 96 ASN A C 1
ATOM 708 O O . ASN A 1 96 ? 20.531 -4.474 -18.567 1.00 87.94 96 ASN A O 1
ATOM 712 N N . GLU A 1 97 ? 19.086 -5.680 -17.340 1.00 89.06 97 GLU A N 1
ATOM 713 C CA . GLU A 1 97 ? 19.171 -6.934 -18.100 1.00 89.06 97 GLU A CA 1
ATOM 714 C C . GLU A 1 97 ? 18.260 -6.949 -19.343 1.00 89.06 97 GLU A C 1
ATOM 716 O O . GLU A 1 97 ? 18.295 -7.901 -20.123 1.00 89.06 97 GLU A O 1
ATOM 721 N N . GLY A 1 98 ? 17.493 -5.875 -19.569 1.00 81.12 98 GLY A N 1
ATOM 722 C CA . GLY A 1 98 ? 16.627 -5.702 -20.735 1.00 81.12 98 GLY A CA 1
ATOM 723 C C . GLY A 1 98 ? 15.212 -6.253 -20.563 1.00 81.12 98 GLY A C 1
ATOM 724 O O . GLY A 1 98 ? 14.587 -6.599 -21.568 1.00 81.12 98 GLY A O 1
ATOM 725 N N . ALA A 1 99 ? 14.735 -6.371 -19.318 1.00 75.62 99 ALA A N 1
ATOM 726 C CA . ALA A 1 99 ? 13.326 -6.630 -19.015 1.00 75.62 99 ALA A CA 1
ATOM 727 C C . ALA A 1 99 ? 12.391 -5.517 -19.517 1.00 75.62 99 ALA A C 1
ATOM 729 O O . ALA A 1 99 ? 12.833 -4.346 -19.594 1.00 75.62 99 ALA A O 1
#

Foldseek 3Di:
DVVVVVVCCCVPPVVDQWDWDDDQQKIKIFGPPPHTDIDIDHTDNQRVCVLLQVVCVVVVHGSVVVVVVVVPDDDDDDFPPDRSVCSVVRVVVVVVVPD

Solvent-accessible surface area (backbone atoms only — not comparable to full-atom values): 5973 Å² total; per-residue (Å²): 108,68,69,60,52,53,53,47,40,58,73,78,46,65,86,54,50,67,47,80,46,84,49,31,46,42,42,37,39,40,33,52,68,97,48,88,45,78,49,67,60,72,86,36,65,69,54,63,48,56,48,52,52,54,49,13,57,74,68,75,46,44,68,67,49,49,58,58,55,56,75,69,63,88,75,86,80,91,62,69,97,54,60,46,84,57,34,50,71,56,48,54,58,42,49,74,76,68,102